Protein AF-A0A1B6LQ79-F1 (afdb_monomer)

InterPro domains:
  IPR011992 EF-hand domain pair [SSF47473] (3-80)
  IPR026828 Suppressor APC domain-containing protein 1/2 [PTHR14907] (3-95)
  IPR057953 Suppressor APC domain-containing protein 2, N-term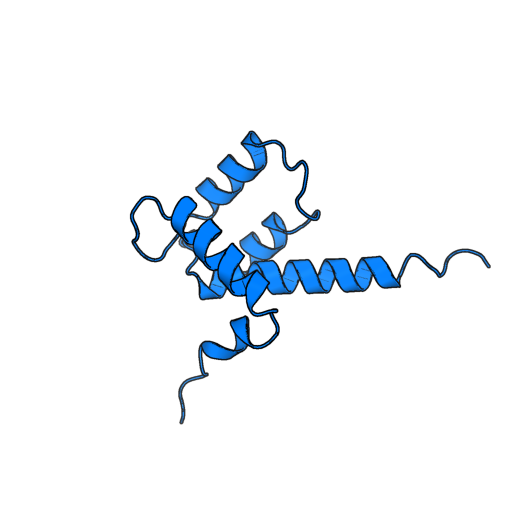inal EF-hand-like domain [PF25825] (12-90)

Nearest PDB structures (foldseek):
  4okh-assembly1_B  TM=6.279E-01  e=7.391E-03  Homo sapiens
  4okh-assembly2_C-2  TM=6.131E-01  e=9.462E-03  Homo sapiens
  4okh-assembly1_A  TM=5.979E-01  e=9.462E-03  Homo sapiens
  1aj5-assembly2_B-3  TM=5.966E-01  e=8.741E-02  Rattus norvegicus
  1kfx-assembly1_S  TM=5.844E-01  e=6.828E-02  Homo sapiens

Solvent-accessible surface area (backbone atoms only — not comparable to full-atom values): 5937 Å² total; per-residue (Å²): 133,84,76,85,66,81,61,68,53,57,75,83,54,58,70,70,54,54,51,51,50,51,53,52,48,50,70,62,18,80,78,73,72,64,51,34,48,49,69,57,52,52,49,52,47,62,69,73,52,56,86,83,61,68,89,52,38,67,59,28,35,55,73,54,38,47,99,84,39,53,31,39,65,62,38,49,45,39,8,48,51,50,27,51,53,52,52,54,54,54,69,64,57,78,80,74,88,85,134

Foldseek 3Di:
DDDDPLCPLPPPDDPVVLVVLVVVQVVQPVVPPQKHFLVSVVVVCVVVPVPDDQPCLSVLLVVLQDPVRIDGSSSNSNSVVVSVVVVVVVVVPVPPDDD

Secondary structure (DSSP, 8-state):
-----GGGGTTTS-HHHHHHHHHHHHHH-TT-SSEEEHHHHHHHHHHTTTTTS-TTHHHHHHHH--TT-EEEHHHHHHHHHHHHHHHHHHHHHTT----

Sequence (99 aa):
MPPPSQSATLDGLPKPFVGALRTLFDIMDDKAAGFVKFSEIERRWQDDGTKGLPKGVIESLRKVTPPNGLLSFERFCAGLKICLLRNQVESRQGRQSDG

Radius of gyration: 15.17 Å; Cα contacts (8 Å, |Δi|>4): 72; chains: 1; bounding box: 40×32×44 Å

Organism: NCBI:txid36148

pLDDT: mean 73.75, std 14.72, range [38.97, 89.56]

Structure (mmCIF, N/CA/C/O backbone):
data_AF-A0A1B6LQ79-F1
#
_entry.id   AF-A0A1B6LQ79-F1
#
loop_
_atom_site.group_PDB
_atom_site.id
_atom_site.type_symbol
_atom_site.label_atom_id
_atom_site.label_alt_id
_atom_site.label_comp_id
_atom_site.label_asym_id
_atom_site.label_entity_id
_atom_site.label_seq_id
_atom_site.pdbx_PDB_ins_code
_atom_site.Cartn_x
_atom_site.Cartn_y
_atom_site.Cartn_z
_atom_site.occupancy
_atom_site.B_iso_or_equiv
_atom_site.auth_seq_id
_atom_site.auth_comp_id
_atom_site.auth_asym_id
_atom_site.auth_atom_id
_atom_site.pdbx_PDB_model_num
ATOM 1 N N . MET A 1 1 ? -15.476 -22.662 -17.559 1.00 48.12 1 MET A N 1
ATOM 2 C CA . MET A 1 1 ? -15.406 -21.970 -16.254 1.00 48.12 1 MET A CA 1
ATOM 3 C C . MET A 1 1 ? -14.681 -20.653 -16.505 1.00 48.12 1 MET A C 1
ATOM 5 O O . MET A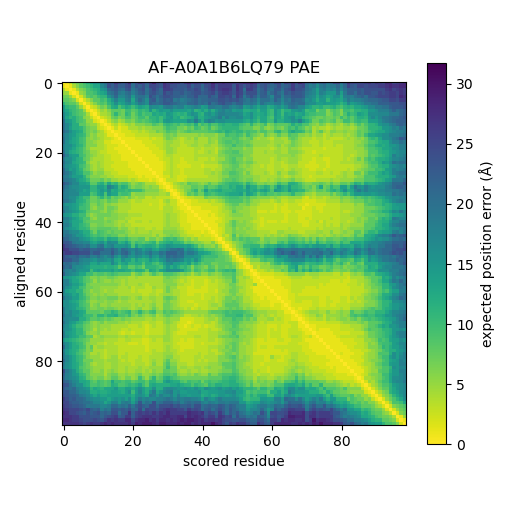 1 1 ? -13.558 -20.735 -16.989 1.00 48.12 1 MET A O 1
ATOM 9 N N . PRO A 1 2 ? -15.288 -19.468 -16.323 1.00 52.31 2 PRO A N 1
ATOM 10 C CA . PRO A 1 2 ? -14.529 -18.222 -16.416 1.00 52.31 2 PRO A CA 1
ATOM 11 C C . PRO A 1 2 ? -13.569 -18.122 -15.214 1.00 52.31 2 PRO A C 1
ATOM 13 O O . PRO A 1 2 ? -13.951 -18.533 -14.114 1.00 52.31 2 PRO A O 1
ATOM 16 N N . PRO A 1 3 ? -12.328 -17.628 -15.384 1.00 45.62 3 PRO A N 1
ATOM 17 C CA . PRO A 1 3 ? -11.449 -17.362 -14.251 1.00 45.62 3 PRO A CA 1
ATOM 18 C C . PRO A 1 3 ? -12.084 -16.275 -13.367 1.00 45.62 3 PRO A C 1
ATOM 20 O O . PRO A 1 3 ? -12.709 -15.357 -13.907 1.00 45.62 3 PRO A O 1
ATOM 23 N N . PRO A 1 4 ? -11.954 -16.349 -12.029 1.00 48.81 4 PRO A N 1
ATOM 24 C CA . PRO A 1 4 ? -12.427 -15.284 -11.156 1.00 48.81 4 PRO A CA 1
ATOM 25 C C . PRO A 1 4 ? -11.725 -13.989 -11.561 1.00 48.81 4 PRO A C 1
ATOM 27 O O . PRO A 1 4 ? -10.499 -13.879 -11.514 1.00 48.81 4 PRO A O 1
ATOM 30 N N . SER A 1 5 ? -12.519 -13.038 -12.042 1.00 44.28 5 SER A N 1
ATOM 31 C CA . SER A 1 5 ? -12.045 -11.761 -12.542 1.00 44.28 5 SER A CA 1
ATOM 32 C C . SER A 1 5 ? -11.339 -11.005 -11.417 1.00 44.28 5 SER A C 1
ATOM 34 O O . SER A 1 5 ? -11.949 -10.574 -10.440 1.00 44.28 5 SER A O 1
ATOM 36 N N . GLN A 1 6 ? -10.033 -10.840 -11.595 1.00 48.59 6 GLN A N 1
ATOM 37 C CA . GLN A 1 6 ? -9.096 -10.056 -10.781 1.00 48.59 6 GLN A CA 1
ATOM 38 C C . GLN A 1 6 ? -9.568 -8.600 -10.519 1.00 48.59 6 GLN A C 1
ATOM 40 O O . GLN A 1 6 ? -9.114 -7.922 -9.600 1.00 48.59 6 GLN A O 1
ATOM 45 N N . SER A 1 7 ? -10.578 -8.129 -11.258 1.00 49.47 7 SER A N 1
ATOM 46 C CA . SER A 1 7 ? -11.190 -6.799 -11.169 1.00 49.47 7 SER A CA 1
ATOM 47 C C . SER A 1 7 ? -12.032 -6.523 -9.912 1.00 49.47 7 SER A C 1
ATOM 49 O O . SER A 1 7 ? -12.250 -5.357 -9.582 1.00 49.47 7 SER A O 1
ATOM 51 N N . ALA A 1 8 ? -12.479 -7.538 -9.162 1.00 55.50 8 ALA A N 1
ATOM 52 C CA . ALA A 1 8 ? -13.382 -7.333 -8.015 1.00 55.50 8 ALA A CA 1
ATOM 53 C C . ALA A 1 8 ? -12.742 -6.577 -6.826 1.00 55.50 8 ALA A C 1
ATOM 55 O O . ALA A 1 8 ? -13.435 -6.010 -5.968 1.00 55.50 8 ALA A O 1
ATOM 56 N N . THR A 1 9 ? -11.408 -6.558 -6.747 1.00 61.28 9 THR A N 1
ATOM 57 C CA . THR A 1 9 ? -10.682 -5.850 -5.681 1.00 61.28 9 THR A CA 1
ATOM 58 C C . THR A 1 9 ? -10.796 -4.329 -5.833 1.00 61.28 9 THR A C 1
ATOM 60 O O . THR A 1 9 ? -10.973 -3.638 -4.828 1.00 61.28 9 THR A O 1
ATOM 63 N N . LEU A 1 10 ? -10.809 -3.824 -7.073 1.00 65.12 10 LEU A N 1
ATOM 64 C CA . LEU A 1 10 ? -10.839 -2.394 -7.405 1.00 65.12 10 LEU A CA 1
ATOM 65 C C . LEU A 1 10 ? -12.256 -1.819 -7.548 1.00 65.12 10 LEU A C 1
ATOM 67 O O . LEU A 1 10 ? -12.437 -0.618 -7.368 1.00 65.12 10 LEU A O 1
ATOM 71 N N . ASP A 1 11 ? -13.257 -2.665 -7.809 1.00 63.88 11 ASP A N 1
ATOM 72 C CA . ASP A 1 11 ? -14.635 -2.258 -8.144 1.00 63.88 11 ASP A CA 1
ATOM 73 C C . ASP A 1 11 ? -15.346 -1.439 -7.042 1.00 63.88 11 ASP A C 1
ATOM 75 O O . ASP A 1 11 ? -16.292 -0.703 -7.294 1.00 63.88 11 ASP A O 1
ATOM 79 N N . GLY A 1 12 ? -14.851 -1.511 -5.801 1.00 63.97 12 GLY A N 1
ATOM 80 C CA . GLY A 1 12 ? -15.406 -0.778 -4.657 1.00 63.97 12 GLY A CA 1
ATOM 81 C C . GLY A 1 12 ? -14.656 0.497 -4.262 1.00 63.97 12 GLY A C 1
ATOM 82 O O . GLY A 1 12 ? -14.986 1.073 -3.226 1.00 63.97 12 GLY A O 1
ATOM 83 N N . LEU A 1 13 ? -13.618 0.903 -5.002 1.00 73.88 13 LEU A N 1
ATOM 84 C CA . LEU A 1 13 ? -12.759 2.031 -4.627 1.00 73.88 13 LEU A CA 1
ATOM 85 C C . LEU A 1 13 ? -12.973 3.239 -5.554 1.00 73.88 13 LEU A C 1
ATOM 87 O O . LEU A 1 13 ? -13.074 3.074 -6.770 1.00 73.88 13 LEU A O 1
ATOM 91 N N . PRO A 1 14 ? -13.000 4.475 -5.022 1.00 77.25 14 PRO A N 1
ATOM 92 C CA . PRO A 1 14 ? -13.126 5.671 -5.849 1.00 77.25 14 PRO A CA 1
ATOM 93 C C . PRO A 1 14 ? -11.973 5.784 -6.857 1.00 77.25 14 PRO A C 1
ATOM 95 O O . PRO A 1 14 ? -10.810 5.621 -6.493 1.00 77.25 14 PRO A O 1
ATOM 98 N N . LYS A 1 15 ? -12.267 6.166 -8.108 1.00 78.38 15 LYS A N 1
ATOM 99 C CA . LYS A 1 15 ? -11.260 6.432 -9.160 1.00 78.38 15 LYS A CA 1
ATOM 100 C C . LYS A 1 15 ? -10.055 7.283 -8.707 1.00 78.38 15 LYS A C 1
ATOM 102 O O . LYS A 1 15 ? -8.930 6.868 -8.984 1.00 78.38 15 LYS A O 1
ATOM 107 N N . PRO A 1 16 ? -10.228 8.427 -8.005 1.00 80.94 16 PRO A N 1
ATOM 108 C CA . PRO A 1 16 ? -9.080 9.212 -7.539 1.00 80.94 16 PRO A CA 1
ATOM 109 C C . PRO A 1 16 ? -8.239 8.457 -6.503 1.00 80.94 16 PRO A C 1
ATOM 111 O O . PRO A 1 16 ? -7.021 8.601 -6.469 1.00 80.94 16 PRO A O 1
ATOM 114 N N . PHE A 1 17 ? -8.879 7.602 -5.705 1.00 80.81 17 PHE A N 1
ATOM 115 C CA . PHE A 1 17 ? -8.202 6.760 -4.730 1.00 80.81 17 PHE A CA 1
ATOM 116 C C . PHE A 1 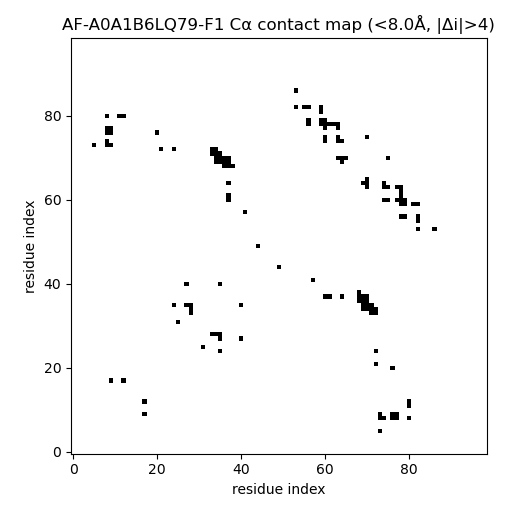17 ? -7.321 5.730 -5.434 1.00 80.81 17 PHE A C 1
ATOM 118 O O . PHE A 1 17 ? -6.144 5.621 -5.121 1.00 8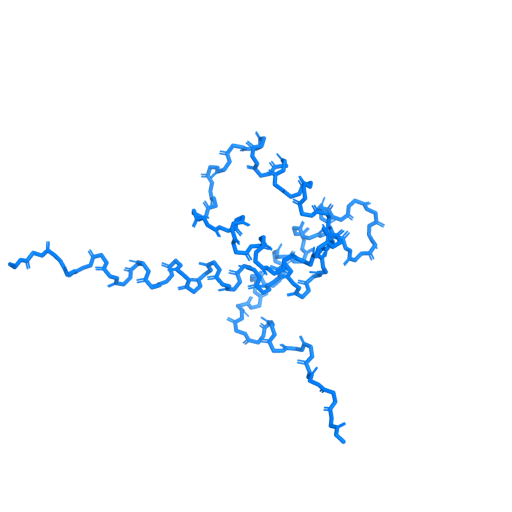0.81 17 PHE A O 1
ATOM 125 N N . VAL A 1 18 ? -7.848 5.045 -6.454 1.00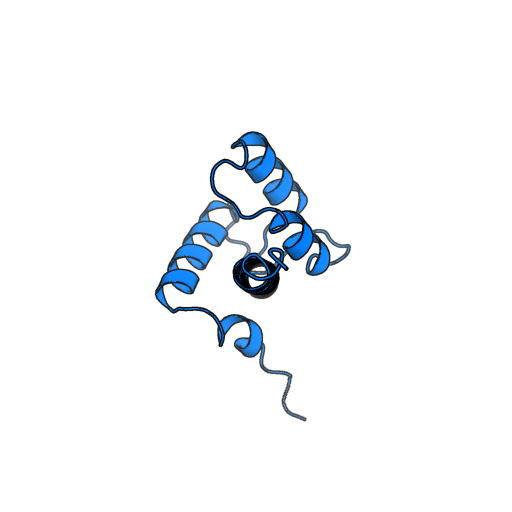 82.75 18 VAL A N 1
ATOM 126 C CA . VAL A 1 18 ? -7.069 4.095 -7.269 1.00 82.75 18 VAL A CA 1
ATOM 127 C C . VAL A 1 18 ? -5.854 4.775 -7.911 1.00 82.75 18 VAL A C 1
ATOM 129 O O . VAL A 1 18 ? -4.772 4.192 -7.920 1.00 82.75 18 VAL A O 1
ATOM 132 N N . GLY A 1 19 ? -6.004 6.015 -8.390 1.00 84.75 19 GLY A N 1
ATOM 133 C CA . GLY A 1 19 ? -4.888 6.816 -8.900 1.00 84.75 19 GLY A CA 1
AT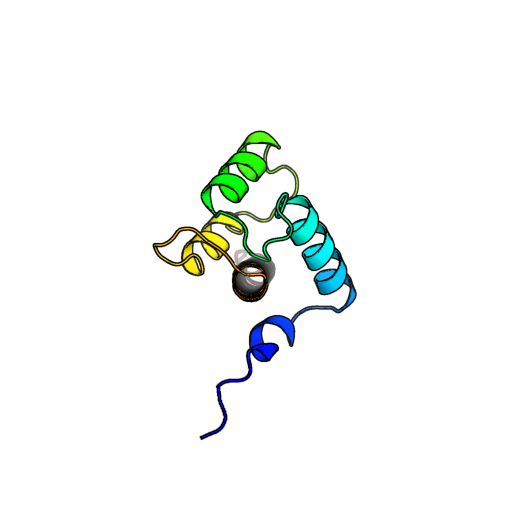OM 134 C C . GLY A 1 19 ? -3.800 7.048 -7.848 1.00 84.75 19 GLY A C 1
ATOM 135 O O . GLY A 1 19 ? -2.638 6.735 -8.095 1.00 84.75 19 GLY A O 1
ATOM 136 N N . ALA A 1 20 ? -4.181 7.507 -6.653 1.00 84.81 20 ALA A N 1
ATOM 137 C CA . ALA A 1 20 ? -3.246 7.712 -5.547 1.00 84.81 20 ALA A CA 1
ATOM 138 C C . ALA A 1 20 ? -2.569 6.407 -5.094 1.00 84.81 20 ALA A C 1
ATOM 140 O O . ALA A 1 20 ? -1.369 6.396 -4.831 1.00 84.81 20 ALA A O 1
ATOM 141 N N . LEU A 1 21 ? -3.310 5.295 -5.051 1.00 84.69 21 LEU A N 1
ATOM 142 C CA . LEU A 1 21 ? -2.763 3.982 -4.706 1.00 84.69 21 LEU A CA 1
ATOM 143 C C . LEU A 1 21 ? -1.755 3.490 -5.726 1.00 84.69 21 LEU A C 1
ATOM 145 O O . LEU A 1 21 ? -0.751 2.905 -5.342 1.00 84.69 21 LEU A O 1
ATOM 149 N N . ARG A 1 22 ? -2.015 3.724 -7.012 1.00 84.38 22 ARG A N 1
ATOM 150 C CA . ARG A 1 22 ? -1.084 3.365 -8.075 1.00 84.38 22 ARG A CA 1
ATOM 151 C C . ARG A 1 22 ? 0.217 4.151 -7.937 1.00 84.38 22 ARG A C 1
ATOM 153 O O . ARG A 1 22 ? 1.271 3.538 -7.987 1.00 84.38 22 ARG A O 1
ATOM 160 N N . THR A 1 23 ? 0.144 5.457 -7.680 1.00 87.88 23 THR A N 1
ATOM 161 C CA . THR A 1 23 ? 1.333 6.281 -7.415 1.00 87.88 23 THR A CA 1
ATOM 162 C C . THR A 1 23 ? 2.082 5.816 -6.168 1.00 87.88 23 THR A C 1
ATOM 164 O O . THR A 1 23 ? 3.296 5.677 -6.193 1.00 87.88 23 THR A O 1
ATOM 167 N N . LEU A 1 24 ? 1.374 5.537 -5.074 1.00 84.56 24 LEU A N 1
ATOM 168 C CA . LEU A 1 24 ? 1.997 5.084 -3.832 1.00 84.56 24 LEU A CA 1
ATOM 169 C C . LEU A 1 24 ? 2.642 3.700 -3.984 1.00 84.56 24 LEU A C 1
ATOM 171 O O . LEU A 1 24 ? 3.743 3.480 -3.489 1.00 84.56 24 LEU A O 1
ATOM 175 N N . PHE A 1 25 ? 1.982 2.791 -4.702 1.00 86.31 25 PHE A N 1
ATOM 176 C CA . PHE A 1 25 ? 2.538 1.485 -5.031 1.00 86.31 25 PHE A CA 1
ATOM 177 C C . PHE A 1 25 ? 3.804 1.626 -5.877 1.00 86.31 25 PHE A C 1
ATOM 179 O O . PHE A 1 25 ? 4.787 0.977 -5.563 1.00 86.31 25 PHE A O 1
ATOM 186 N N . ASP A 1 26 ? 3.803 2.509 -6.875 1.00 85.44 26 ASP A N 1
ATOM 187 C CA . ASP A 1 26 ? 4.961 2.804 -7.729 1.00 85.44 26 ASP A CA 1
ATOM 188 C C . ASP A 1 26 ? 6.150 3.362 -6.919 1.00 85.44 26 ASP A C 1
ATOM 190 O O . ASP A 1 26 ? 7.268 2.878 -7.039 1.00 85.44 26 ASP A O 1
ATOM 194 N N . ILE A 1 27 ? 5.899 4.282 -5.977 1.00 86.62 27 ILE A N 1
ATOM 195 C CA . ILE A 1 27 ? 6.933 4.828 -5.068 1.00 86.62 27 ILE A CA 1
ATOM 196 C C . ILE A 1 27 ? 7.529 3.745 -4.147 1.00 86.62 27 ILE A C 1
ATOM 198 O O . ILE A 1 27 ? 8.689 3.813 -3.723 1.00 86.62 27 ILE A O 1
ATOM 202 N N . MET A 1 28 ? 6.720 2.760 -3.759 1.00 82.62 28 MET A N 1
ATOM 203 C CA . MET A 1 28 ? 7.168 1.641 -2.928 1.00 82.62 28 MET A CA 1
ATOM 204 C C . MET A 1 28 ? 7.853 0.545 -3.741 1.00 82.62 28 MET A C 1
ATOM 206 O O . MET A 1 28 ? 8.762 -0.119 -3.240 1.00 82.62 28 MET A O 1
ATOM 210 N N . ASP A 1 29 ? 7.407 0.347 -4.972 1.00 85.44 29 ASP A N 1
ATOM 211 C CA . ASP A 1 29 ? 7.942 -0.594 -5.939 1.00 85.44 29 ASP A CA 1
ATOM 212 C C . ASP A 1 29 ? 9.140 0.035 -6.653 1.00 85.44 29 ASP A C 1
ATOM 214 O O . ASP A 1 29 ? 9.121 0.286 -7.850 1.00 85.44 29 ASP A O 1
ATOM 218 N N . ASP A 1 30 ? 10.219 0.256 -5.900 1.00 76.75 30 ASP A N 1
ATOM 219 C CA . ASP A 1 30 ? 11.485 0.818 -6.399 1.00 76.75 30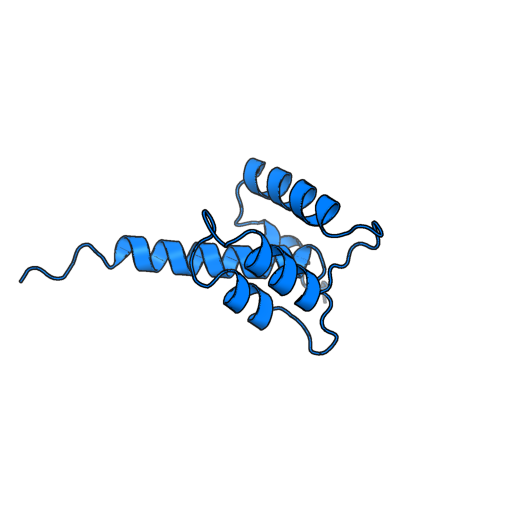 ASP A CA 1
ATOM 220 C C . ASP A 1 30 ? 12.014 0.089 -7.650 1.00 76.75 30 ASP A C 1
ATOM 222 O O . ASP A 1 30 ? 12.635 0.681 -8.529 1.00 76.75 30 ASP A O 1
ATOM 226 N N . LYS A 1 31 ? 11.717 -1.210 -7.763 1.00 75.06 31 LYS A N 1
ATOM 227 C CA . LYS A 1 31 ? 12.135 -2.046 -8.892 1.00 75.06 31 LYS A CA 1
ATOM 228 C C . LYS A 1 31 ? 11.162 -2.047 -10.071 1.00 75.06 31 LYS A C 1
ATOM 230 O O . LYS A 1 31 ? 11.449 -2.745 -11.044 1.00 75.06 31 LYS A O 1
ATOM 235 N N . ALA A 1 32 ? 10.029 -1.346 -9.979 1.00 73.06 32 ALA A N 1
ATOM 236 C CA . ALA A 1 32 ? 8.919 -1.410 -10.934 1.00 73.06 32 ALA A CA 1
ATOM 237 C C . ALA A 1 32 ? 8.556 -2.863 -11.321 1.00 73.06 32 ALA A C 1
ATOM 239 O O . ALA A 1 32 ? 8.204 -3.163 -12.465 1.00 73.06 32 ALA A O 1
ATOM 240 N N . ALA A 1 33 ? 8.717 -3.799 -10.378 1.00 80.56 33 ALA A N 1
ATOM 241 C CA . ALA A 1 33 ? 8.535 -5.227 -10.606 1.00 80.56 33 ALA A CA 1
ATOM 242 C C . ALA A 1 33 ? 7.052 -5.626 -10.563 1.00 80.56 33 ALA A C 1
ATOM 244 O O . ALA A 1 33 ? 6.704 -6.749 -10.933 1.00 80.56 33 ALA A O 1
ATOM 245 N N . GLY A 1 34 ? 6.184 -4.732 -10.081 1.00 83.88 34 GLY A N 1
ATOM 246 C CA . GLY A 1 34 ? 4.772 -4.984 -9.821 1.00 83.88 34 GLY A CA 1
ATOM 247 C C . GLY A 1 34 ? 4.506 -5.643 -8.463 1.00 83.88 34 GLY A C 1
ATOM 248 O O . GLY A 1 34 ? 3.375 -6.071 -8.209 1.00 83.88 34 GLY A O 1
ATOM 249 N N . PHE A 1 35 ? 5.519 -5.738 -7.589 1.00 87.31 35 PHE A N 1
ATOM 250 C CA . PHE A 1 35 ? 5.418 -6.405 -6.288 1.00 87.31 35 PHE A CA 1
ATOM 251 C C . PHE A 1 35 ? 6.235 -5.693 -5.211 1.00 87.31 35 PHE A C 1
ATOM 253 O O . PHE A 1 35 ? 7.451 -5.561 -5.316 1.00 87.31 35 PHE A O 1
ATOM 260 N N . VAL A 1 36 ? 5.585 -5.374 -4.096 1.00 88.62 36 VAL A N 1
ATOM 261 C CA . VAL A 1 36 ? 6.229 -4.759 -2.928 1.00 88.62 36 VAL A CA 1
ATOM 262 C C . VAL A 1 36 ? 6.364 -5.768 -1.789 1.00 88.62 36 VAL A C 1
ATOM 264 O O . VAL A 1 36 ? 5.504 -6.630 -1.591 1.00 88.62 36 VAL A O 1
ATOM 267 N N . LYS A 1 37 ? 7.448 -5.686 -1.013 1.00 89.56 37 LYS A N 1
ATOM 268 C CA . LYS A 1 37 ? 7.655 -6.553 0.158 1.00 89.56 37 LYS A CA 1
ATOM 269 C C . LYS A 1 37 ? 6.928 -5.990 1.364 1.00 89.56 37 LYS A C 1
ATOM 271 O O . LYS A 1 37 ? 7.232 -4.870 1.762 1.00 89.56 37 LYS A O 1
ATOM 276 N N . PHE A 1 38 ? 6.069 -6.786 2.000 1.00 89.12 38 PHE A N 1
ATOM 277 C CA . PHE A 1 38 ? 5.333 -6.382 3.203 1.00 89.12 38 PHE A CA 1
ATOM 278 C C . PHE A 1 38 ? 6.254 -5.827 4.299 1.00 89.12 38 PHE A C 1
ATOM 280 O O . PHE A 1 38 ? 5.956 -4.775 4.847 1.00 89.12 38 PHE A O 1
ATOM 287 N N . SER A 1 39 ? 7.404 -6.458 4.556 1.00 87.31 39 SER A N 1
ATOM 288 C CA . SER A 1 39 ? 8.379 -5.961 5.539 1.00 87.31 39 SER A CA 1
ATOM 289 C C . SER A 1 39 ? 8.914 -4.565 5.214 1.00 87.31 39 SER A C 1
ATOM 291 O O . SER A 1 39 ? 9.193 -3.800 6.127 1.00 87.31 39 SER A O 1
ATOM 293 N N . GLU A 1 40 ? 9.042 -4.213 3.932 1.00 85.56 40 GLU A N 1
ATOM 294 C CA . GLU A 1 40 ? 9.488 -2.876 3.527 1.00 85.56 40 GLU A CA 1
ATOM 295 C C . GLU A 1 40 ? 8.366 -1.846 3.691 1.00 85.56 40 GLU A C 1
ATOM 297 O O . GLU A 1 40 ? 8.623 -0.718 4.105 1.00 85.56 40 GLU A O 1
ATOM 302 N N . ILE A 1 41 ? 7.113 -2.255 3.438 1.00 84.94 41 ILE A N 1
ATOM 303 C CA . ILE A 1 41 ? 5.928 -1.446 3.759 1.00 84.94 41 ILE A CA 1
ATOM 304 C C . ILE A 1 41 ? 5.892 -1.162 5.254 1.00 84.94 41 ILE A C 1
ATOM 306 O O . ILE A 1 41 ? 5.811 -0.008 5.649 1.00 84.94 41 ILE A O 1
ATOM 310 N N . GLU A 1 42 ? 5.960 -2.214 6.072 1.00 84.50 42 GLU A N 1
ATOM 311 C CA . GLU A 1 42 ? 5.898 -2.124 7.527 1.00 84.50 42 GLU A CA 1
ATOM 312 C C . GLU A 1 42 ? 7.015 -1.220 8.049 1.00 84.50 42 GLU A C 1
ATOM 314 O O . GLU A 1 42 ? 6.727 -0.257 8.753 1.00 84.50 42 GLU A O 1
ATOM 319 N N . ARG A 1 43 ? 8.257 -1.441 7.600 1.00 82.06 43 ARG A N 1
ATOM 320 C CA . ARG A 1 43 ? 9.405 -0.624 7.992 1.00 82.06 43 ARG A CA 1
ATOM 321 C C . ARG A 1 43 ? 9.234 0.843 7.604 1.00 82.06 43 ARG A C 1
ATOM 323 O O . ARG A 1 43 ? 9.374 1.694 8.471 1.00 82.06 43 ARG A O 1
ATOM 330 N N . ARG A 1 44 ? 8.894 1.155 6.346 1.00 78.31 44 ARG A N 1
ATOM 331 C CA . ARG A 1 44 ? 8.702 2.551 5.904 1.00 78.31 44 ARG A CA 1
ATOM 332 C C . ARG A 1 44 ? 7.544 3.230 6.630 1.00 78.31 44 ARG A C 1
ATOM 334 O O . ARG A 1 44 ? 7.689 4.362 7.062 1.00 78.31 44 ARG A O 1
ATOM 341 N N . TRP A 1 45 ? 6.416 2.547 6.806 1.00 76.88 45 TRP A N 1
ATOM 342 C CA . TRP A 1 45 ? 5.257 3.108 7.510 1.00 76.88 45 TRP A CA 1
ATOM 343 C C . TRP A 1 45 ? 5.526 3.341 9.002 1.00 76.88 45 TRP A C 1
ATOM 345 O O . TRP A 1 45 ? 4.950 4.257 9.595 1.00 76.88 45 TRP A O 1
ATOM 355 N N . GLN A 1 46 ? 6.362 2.499 9.609 1.00 70.31 46 GLN A N 1
ATOM 356 C CA . GLN A 1 46 ? 6.756 2.592 11.010 1.00 70.31 46 GLN A CA 1
ATOM 357 C C . GLN A 1 46 ? 7.829 3.674 11.233 1.00 70.31 46 GLN A C 1
ATOM 359 O O . GLN A 1 46 ? 7.775 4.353 12.256 1.00 70.31 46 GLN A O 1
ATOM 364 N N . ASP A 1 47 ? 8.734 3.877 10.268 1.00 65.94 47 ASP A N 1
ATOM 365 C CA . ASP A 1 47 ? 9.808 4.887 10.298 1.00 65.94 47 ASP A CA 1
ATOM 366 C C . ASP A 1 47 ? 9.292 6.310 9.998 1.00 65.94 47 ASP A C 1
ATOM 368 O O . ASP A 1 47 ? 9.596 7.242 10.738 1.00 65.94 47 ASP A O 1
ATOM 372 N N . ASP A 1 48 ? 8.381 6.471 9.023 1.00 59.69 48 ASP A N 1
ATOM 373 C CA . ASP A 1 48 ? 7.705 7.754 8.716 1.00 59.69 48 ASP A CA 1
ATOM 374 C C . ASP A 1 48 ? 6.673 8.163 9.795 1.00 59.69 48 ASP A C 1
ATOM 376 O O . ASP A 1 48 ? 5.970 9.174 9.706 1.00 59.69 48 ASP A O 1
ATOM 380 N N . GLY A 1 49 ? 6.565 7.362 10.858 1.00 52.31 49 GLY A N 1
ATOM 381 C CA . GLY A 1 49 ? 5.848 7.723 12.067 1.00 52.31 49 GLY A CA 1
ATOM 382 C C . GLY A 1 49 ? 4.335 7.804 11.904 1.00 52.31 49 GLY A C 1
ATOM 383 O O . GLY A 1 49 ? 3.747 8.684 12.507 1.00 52.31 49 GLY A O 1
ATOM 384 N N . THR A 1 50 ? 3.684 6.917 11.135 1.00 54.94 50 THR A N 1
ATOM 385 C CA . THR A 1 50 ? 2.215 6.648 11.090 1.00 54.94 50 THR A CA 1
ATOM 386 C C . THR A 1 50 ? 1.227 7.837 11.193 1.00 54.94 50 THR A C 1
ATOM 388 O O . THR A 1 50 ? 0.038 7.625 11.436 1.00 54.94 50 THR A O 1
ATOM 391 N N . LYS A 1 51 ? 1.646 9.089 10.969 1.00 53.53 51 LYS A N 1
ATOM 392 C CA . LYS A 1 51 ? 0.913 10.297 11.406 1.00 53.53 51 LYS A CA 1
ATOM 393 C C . LYS A 1 51 ? -0.388 10.590 10.653 1.00 53.53 51 LYS A C 1
ATOM 395 O O . LYS A 1 51 ? -1.062 11.562 10.976 1.00 53.53 51 LYS A O 1
ATOM 400 N N . GLY A 1 52 ? -0.765 9.766 9.681 1.00 54.25 52 GLY A N 1
ATOM 401 C CA . GLY A 1 52 ? -1.972 9.983 8.883 1.00 54.25 52 GLY A CA 1
ATOM 402 C C . GLY A 1 52 ? -2.682 8.723 8.409 1.00 54.25 52 GLY A C 1
ATOM 403 O O . GLY A 1 52 ? -3.621 8.836 7.626 1.00 54.25 52 GLY A O 1
ATOM 404 N N . LEU A 1 53 ? -2.259 7.532 8.840 1.00 63.50 53 LEU A N 1
ATOM 405 C CA . LEU A 1 53 ? -2.868 6.293 8.362 1.00 63.50 53 LEU A CA 1
ATOM 406 C C . LEU A 1 53 ? -3.779 5.669 9.419 1.00 63.50 53 LEU A C 1
ATOM 408 O O . LEU A 1 53 ? -3.410 5.614 10.593 1.00 63.50 53 LEU A O 1
ATOM 412 N N . PRO A 1 54 ? -4.964 5.181 9.014 1.00 63.00 54 PRO A N 1
ATOM 413 C CA . PRO A 1 54 ? -5.893 4.535 9.926 1.00 63.00 54 PRO A CA 1
ATOM 414 C C . PRO A 1 54 ? -5.228 3.342 10.618 1.00 63.00 54 PRO A C 1
ATOM 416 O O . PRO A 1 54 ? -4.534 2.525 9.993 1.00 63.00 54 PRO A O 1
ATOM 419 N N . LYS A 1 55 ? -5.451 3.241 11.932 1.00 66.38 55 LYS A N 1
ATOM 420 C CA . LYS A 1 55 ? -4.984 2.108 12.733 1.00 66.38 55 LYS A CA 1
ATOM 421 C C . LYS A 1 55 ? -5.522 0.819 12.105 1.00 66.38 55 LYS A C 1
ATOM 423 O O . LYS A 1 55 ? -6.704 0.708 11.800 1.00 66.38 55 LYS A O 1
ATOM 428 N N . GLY A 1 56 ? -4.637 -0.144 11.858 1.00 75.50 56 GLY A N 1
ATOM 429 C CA . GLY A 1 56 ? -5.008 -1.428 11.257 1.00 75.50 56 GLY A CA 1
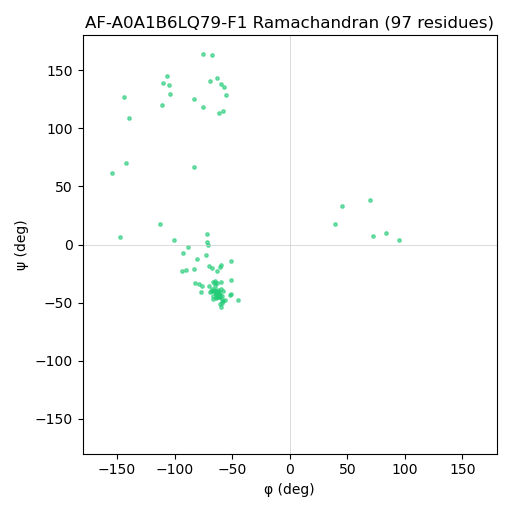ATOM 430 C C . GLY A 1 56 ? -4.841 -1.527 9.737 1.00 75.50 56 GLY A C 1
ATOM 431 O O . GLY A 1 56 ? -5.146 -2.587 9.184 1.00 75.50 56 GLY A O 1
ATOM 432 N N . VAL A 1 57 ? -4.312 -0.507 9.043 1.00 83.00 57 VAL A N 1
ATOM 433 C CA . VAL A 1 57 ? -3.926 -0.661 7.623 1.00 83.00 57 VAL A CA 1
ATOM 434 C C . VAL A 1 57 ? -2.834 -1.722 7.448 1.00 83.00 57 VAL A C 1
ATOM 436 O O . VAL A 1 57 ? -2.974 -2.611 6.610 1.00 83.00 57 VAL A O 1
ATOM 439 N N . ILE A 1 58 ? -1.808 -1.704 8.307 1.00 85.44 58 ILE A N 1
ATOM 440 C CA . ILE A 1 58 ? -0.717 -2.691 8.309 1.00 85.44 58 ILE A CA 1
ATOM 441 C C . ILE A 1 58 ? -1.246 -4.088 8.638 1.00 85.44 58 ILE A C 1
ATOM 443 O O . ILE A 1 58 ? -0.908 -5.046 7.952 1.00 85.44 58 ILE A O 1
ATOM 447 N N . GLU A 1 59 ? -2.151 -4.217 9.613 1.00 85.94 59 GLU A N 1
ATOM 448 C CA . GLU A 1 59 ? -2.797 -5.502 9.909 1.00 85.94 59 GLU A CA 1
ATOM 449 C C . GLU A 1 59 ? -3.612 -6.033 8.725 1.00 85.94 59 GLU A C 1
ATOM 451 O O . GLU A 1 59 ? -3.587 -7.228 8.422 1.00 85.94 59 GLU A O 1
ATOM 456 N N . SER A 1 60 ? -4.336 -5.145 8.041 1.00 87.50 60 SER A N 1
ATOM 457 C CA . SER A 1 60 ? -5.151 -5.504 6.881 1.00 87.50 60 SER A CA 1
ATOM 458 C C . SER A 1 60 ? -4.273 -5.960 5.716 1.00 87.50 60 SER A C 1
ATOM 460 O O . SER A 1 60 ? -4.584 -6.964 5.078 1.00 87.50 60 SER A O 1
ATOM 462 N N . LEU A 1 61 ? -3.138 -5.287 5.495 1.00 88.19 61 LEU A N 1
ATOM 463 C CA . LEU A 1 61 ? -2.114 -5.702 4.536 1.00 88.19 61 LEU A CA 1
ATOM 464 C C . LEU A 1 61 ? -1.474 -7.039 4.930 1.00 88.19 61 LEU A C 1
ATOM 466 O O . LEU A 1 61 ? -1.334 -7.918 4.081 1.00 88.19 61 LEU A O 1
ATOM 470 N N . ARG A 1 62 ? -1.162 -7.252 6.212 1.00 88.25 62 ARG A N 1
ATOM 471 C CA . ARG A 1 62 ? -0.607 -8.517 6.714 1.00 88.25 62 ARG A CA 1
ATOM 472 C C . ARG A 1 62 ? -1.544 -9.693 6.445 1.00 88.25 62 ARG A C 1
ATOM 474 O O . ARG A 1 62 ? -1.079 -10.759 6.061 1.00 88.25 62 ARG A O 1
ATOM 481 N N . LYS A 1 63 ? -2.862 -9.498 6.572 1.00 85.94 63 LYS A N 1
ATOM 482 C CA . LYS A 1 63 ? -3.866 -10.536 6.266 1.00 85.94 63 LYS A CA 1
ATOM 483 C C . LYS A 1 63 ? -3.913 -10.940 4.794 1.00 85.94 63 LYS A C 1
ATOM 485 O O . LYS A 1 63 ? -4.209 -12.091 4.493 1.00 85.94 63 LYS A O 1
ATOM 490 N N . VAL A 1 64 ? -3.650 -10.012 3.878 1.00 86.94 64 VAL A N 1
ATOM 491 C CA . VAL A 1 64 ? -3.637 -10.288 2.429 1.00 86.94 64 VAL A CA 1
ATOM 492 C C . VAL A 1 64 ? -2.243 -10.649 1.912 1.00 86.94 64 VAL A C 1
ATOM 494 O O . VAL A 1 64 ? -2.112 -11.064 0.756 1.00 86.94 64 VAL A O 1
ATOM 497 N N . THR A 1 65 ? -1.221 -10.530 2.764 1.00 89.19 65 THR A N 1
ATOM 498 C CA . THR A 1 65 ? 0.168 -10.874 2.462 1.00 89.19 65 THR A CA 1
ATOM 499 C C . THR A 1 65 ? 0.343 -12.394 2.471 1.00 89.19 65 THR A C 1
ATOM 501 O O . THR A 1 65 ? 0.119 -13.031 3.500 1.00 89.19 65 THR A O 1
ATOM 504 N N . PRO A 1 66 ? 0.736 -13.009 1.343 1.00 84.69 66 PRO A N 1
ATOM 505 C CA . PRO A 1 66 ? 1.061 -14.429 1.298 1.00 84.69 66 PRO A CA 1
ATOM 506 C C . PRO A 1 66 ? 2.343 -14.721 2.101 1.00 84.69 66 PRO A C 1
ATOM 508 O O . PRO A 1 66 ? 3.145 -13.815 2.320 1.00 84.69 66 PRO A O 1
ATOM 511 N N . PRO A 1 67 ? 2.616 -15.986 2.468 1.00 83.50 67 PRO A N 1
ATOM 512 C CA . PRO A 1 67 ? 3.808 -16.358 3.243 1.00 83.50 67 PRO A CA 1
ATOM 513 C C . PRO A 1 67 ? 5.135 -15.996 2.558 1.00 83.50 67 PRO A C 1
ATOM 515 O O . PRO A 1 67 ? 6.164 -15.907 3.215 1.00 83.50 67 PRO A O 1
ATOM 518 N N . ASN A 1 68 ? 5.108 -15.734 1.249 1.00 85.44 68 ASN A N 1
ATOM 519 C CA . ASN A 1 68 ? 6.256 -15.249 0.488 1.00 85.44 68 ASN A CA 1
ATOM 520 C C . ASN A 1 68 ? 6.611 -13.771 0.77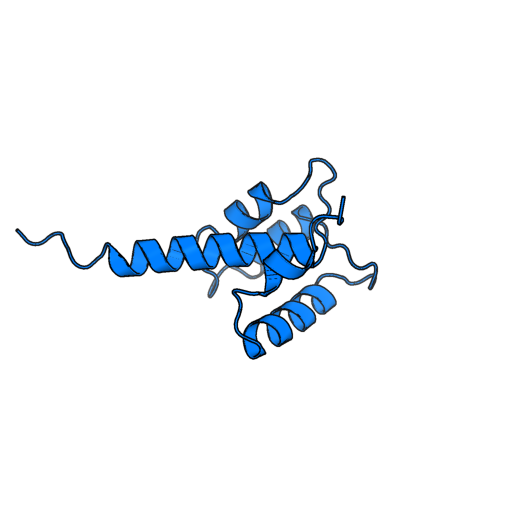3 1.00 85.44 68 ASN A C 1
ATOM 522 O O . ASN A 1 68 ? 7.612 -13.268 0.275 1.00 85.44 68 ASN A O 1
ATOM 526 N N . GLY A 1 69 ? 5.766 -13.039 1.509 1.00 87.62 69 GLY A N 1
ATOM 527 C CA . GLY A 1 69 ? 6.010 -11.647 1.896 1.00 87.62 69 GLY A CA 1
ATOM 528 C C . GLY A 1 69 ? 5.878 -10.619 0.766 1.00 87.62 69 GLY A C 1
ATOM 529 O O . GLY A 1 69 ? 6.189 -9.451 0.983 1.00 87.62 69 GLY A O 1
ATOM 530 N N . LEU A 1 70 ? 5.421 -11.025 -0.425 1.00 88.38 70 LEU A N 1
ATOM 531 C CA . LEU A 1 70 ? 5.241 -10.162 -1.597 1.00 88.38 70 LEU A CA 1
ATOM 532 C C . LEU A 1 70 ? 3.766 -9.824 -1.822 1.00 88.38 70 LEU A C 1
ATOM 534 O O . LEU A 1 70 ? 2.912 -10.711 -1.896 1.00 88.38 70 LEU A O 1
ATOM 538 N N . LEU A 1 71 ? 3.480 -8.539 -1.986 1.00 88.62 71 LEU A N 1
ATOM 539 C CA . LEU A 1 71 ? 2.159 -7.998 -2.271 1.00 88.62 71 LEU A CA 1
ATOM 540 C C . LEU A 1 71 ? 2.131 -7.451 -3.697 1.00 88.62 71 LEU A C 1
ATOM 542 O O . LEU A 1 71 ? 2.873 -6.534 -4.036 1.00 88.62 71 LEU A O 1
ATOM 546 N N . SER A 1 72 ? 1.244 -8.005 -4.521 1.00 88.12 72 SER A N 1
ATOM 547 C CA . SER A 1 72 ? 0.879 -7.409 -5.806 1.00 88.12 72 SER A CA 1
ATOM 548 C C . SER A 1 72 ? -0.051 -6.215 -5.601 1.00 88.12 72 SER A C 1
ATOM 550 O O . SER A 1 72 ? -0.683 -6.084 -4.545 1.00 88.12 72 SER A O 1
ATOM 552 N N . PHE A 1 73 ? -0.197 -5.386 -6.635 1.00 85.12 73 PHE A N 1
ATOM 553 C CA . PHE A 1 73 ? -1.122 -4.251 -6.626 1.00 85.12 73 PHE A CA 1
ATOM 554 C C . PHE A 1 73 ? -2.544 -4.646 -6.189 1.00 85.12 73 PHE A C 1
ATOM 556 O O . PHE A 1 73 ? -3.145 -3.980 -5.350 1.00 85.12 73 PHE A O 1
ATOM 563 N N . GLU A 1 74 ? -3.060 -5.783 -6.665 1.00 84.81 74 GLU A N 1
ATOM 564 C CA . GLU A 1 74 ? -4.381 -6.295 -6.275 1.00 84.81 74 GLU A CA 1
ATOM 565 C C . GLU A 1 74 ? -4.486 -6.595 -4.775 1.00 84.81 74 GLU A C 1
ATOM 567 O O . GLU A 1 74 ? -5.473 -6.234 -4.131 1.00 84.81 74 GLU A O 1
ATOM 572 N N . ARG A 1 75 ? -3.463 -7.242 -4.197 1.00 87.00 75 ARG A N 1
ATOM 573 C CA . ARG A 1 75 ? -3.438 -7.567 -2.763 1.00 87.00 75 ARG A CA 1
ATOM 574 C C . ARG A 1 75 ? -3.284 -6.310 -1.927 1.00 87.00 75 ARG A C 1
ATOM 576 O O . ARG A 1 75 ? -3.973 -6.167 -0.923 1.00 87.00 75 ARG A O 1
ATOM 583 N N . PHE A 1 76 ? -2.434 -5.387 -2.362 1.00 87.06 76 PHE A N 1
ATOM 584 C CA . PHE A 1 76 ? -2.285 -4.086 -1.724 1.00 87.06 76 PHE A CA 1
ATOM 585 C C . PHE A 1 76 ? -3.631 -3.348 -1.663 1.00 87.06 76 PHE A C 1
ATOM 587 O O . PHE A 1 76 ? -4.073 -2.920 -0.593 1.00 87.06 76 PHE A O 1
ATOM 594 N N . CYS A 1 77 ? -4.348 -3.317 -2.786 1.00 84.94 77 CYS A N 1
ATOM 595 C CA . CYS A 1 77 ? -5.668 -2.709 -2.878 1.00 84.94 77 CYS A CA 1
ATOM 596 C C . CYS A 1 77 ? -6.717 -3.430 -2.017 1.00 84.94 77 CYS A C 1
ATOM 598 O O . CYS A 1 77 ? -7.513 -2.787 -1.330 1.00 84.94 77 CYS A O 1
ATOM 600 N N . ALA A 1 78 ? -6.679 -4.765 -1.968 1.00 86.56 78 ALA A N 1
ATOM 601 C CA . ALA A 1 78 ? -7.535 -5.556 -1.089 1.00 86.56 78 ALA A CA 1
ATOM 602 C C . ALA A 1 78 ? -7.299 -5.234 0.399 1.00 86.56 78 ALA A C 1
ATOM 604 O O . ALA A 1 78 ? -8.263 -5.050 1.142 1.00 86.56 78 ALA A O 1
ATOM 605 N N . GLY A 1 79 ? -6.040 -5.103 0.833 1.00 86.31 79 GLY A N 1
ATOM 606 C CA . GLY A 1 79 ? -5.699 -4.731 2.211 1.00 86.31 79 GLY A CA 1
ATOM 607 C C . GLY A 1 79 ? -6.219 -3.343 2.590 1.00 86.31 79 GLY A C 1
ATOM 608 O O . GLY A 1 79 ? -6.788 -3.159 3.667 1.00 86.31 79 GLY A O 1
ATOM 609 N N . LEU A 1 80 ? -6.116 -2.380 1.675 1.00 84.56 80 LEU A N 1
ATOM 610 C CA . LEU A 1 80 ? -6.656 -1.035 1.876 1.00 84.56 80 LEU A CA 1
ATOM 611 C C . LEU A 1 80 ? -8.181 -1.015 1.895 1.00 84.56 80 LEU A C 1
ATOM 613 O O . LEU A 1 80 ? -8.765 -0.353 2.747 1.00 84.56 80 LEU A O 1
ATOM 617 N N . LYS A 1 81 ? -8.838 -1.788 1.026 1.00 82.69 81 LYS A N 1
ATOM 618 C CA . LYS A 1 81 ? -10.295 -1.966 1.043 1.00 82.69 81 LYS A CA 1
ATOM 619 C C . LYS A 1 81 ? -10.770 -2.531 2.382 1.00 82.69 81 LYS A C 1
ATOM 621 O O . LYS A 1 81 ? -11.729 -2.017 2.948 1.00 82.69 81 LYS A O 1
ATOM 626 N N . ILE A 1 82 ? -10.077 -3.537 2.922 1.00 84.44 82 ILE A N 1
ATOM 627 C CA . ILE A 1 82 ? -10.370 -4.099 4.251 1.00 84.44 82 ILE A CA 1
ATOM 628 C C . ILE A 1 82 ? -10.219 -3.027 5.336 1.00 84.44 82 ILE A C 1
ATOM 630 O O . ILE A 1 82 ? -11.094 -2.898 6.192 1.00 84.44 82 ILE A O 1
ATOM 634 N N . CYS A 1 83 ? -9.145 -2.239 5.287 1.00 79.50 83 CYS A N 1
ATOM 635 C CA . CYS A 1 83 ? -8.915 -1.163 6.245 1.00 79.50 83 CYS A CA 1
ATOM 636 C C . CYS A 1 83 ? -9.999 -0.075 6.166 1.00 79.50 83 CYS A C 1
ATOM 638 O O . CYS A 1 83 ? -10.551 0.314 7.192 1.00 79.50 83 CYS A O 1
ATOM 640 N N . LEU A 1 84 ? -10.373 0.351 4.958 1.00 77.75 84 LEU A N 1
ATOM 641 C CA . LEU A 1 84 ? -11.450 1.314 4.726 1.00 77.75 84 LEU A CA 1
ATOM 642 C C . LEU A 1 84 ? -12.797 0.797 5.238 1.00 77.75 84 LEU A C 1
ATOM 644 O O . LEU A 1 84 ? -13.542 1.551 5.856 1.00 77.75 84 LEU A O 1
ATOM 648 N N . LEU A 1 85 ? -13.115 -0.480 5.007 1.00 77.62 85 LEU A N 1
ATOM 649 C CA . LEU A 1 85 ? -14.338 -1.103 5.519 1.00 77.62 85 LEU A CA 1
ATOM 650 C C . LEU A 1 85 ? -14.345 -1.144 7.050 1.00 77.62 85 LEU A C 1
ATOM 652 O O . LEU A 1 85 ? -15.338 -0.754 7.656 1.00 77.62 85 LEU A O 1
ATOM 656 N N . ARG A 1 86 ? -13.234 -1.548 7.680 1.00 74.75 86 ARG A N 1
ATOM 657 C CA . ARG A 1 86 ? -13.092 -1.532 9.147 1.00 74.75 86 ARG A CA 1
ATOM 658 C C . ARG A 1 86 ? -13.272 -0.122 9.713 1.00 74.75 86 ARG A C 1
ATOM 660 O O . ARG A 1 86 ? -14.097 0.076 10.600 1.00 74.75 86 ARG A O 1
ATOM 667 N N . ASN A 1 87 ? -12.604 0.863 9.116 1.00 69.25 87 ASN A N 1
ATOM 668 C CA . ASN A 1 87 ? -12.688 2.255 9.549 1.00 69.25 87 ASN A CA 1
ATOM 669 C C . ASN A 1 87 ? -14.101 2.846 9.365 1.00 69.25 87 ASN A C 1
ATOM 671 O O . ASN A 1 87 ? -14.556 3.631 10.195 1.00 69.25 87 ASN A O 1
ATOM 675 N N . GLN A 1 88 ? -14.826 2.465 8.305 1.00 67.00 88 GLN A N 1
ATOM 676 C CA . GLN A 1 88 ? -16.223 2.875 8.101 1.00 67.00 88 GLN A CA 1
ATOM 677 C C . GLN A 1 88 ? -17.176 2.273 9.144 1.00 67.00 88 GLN A C 1
ATOM 679 O O . GLN A 1 88 ? -18.095 2.960 9.591 1.00 67.00 88 GLN A O 1
ATOM 684 N N . VAL A 1 89 ? -16.960 1.017 9.545 1.00 58.66 89 VAL A N 1
ATOM 685 C CA . VAL A 1 89 ? -17.756 0.359 10.595 1.00 58.66 89 VAL A CA 1
ATOM 686 C C . VAL A 1 89 ? -17.510 1.019 11.956 1.00 58.66 89 VAL A C 1
ATOM 688 O O . VAL A 1 89 ? -18.470 1.350 12.650 1.00 58.66 89 VAL A O 1
ATOM 691 N N . GLU A 1 90 ? -16.254 1.315 12.303 1.00 57.06 90 GLU A N 1
ATOM 692 C CA . GLU A 1 90 ? -15.910 2.022 13.549 1.00 57.06 90 GLU A CA 1
ATOM 693 C C . GLU A 1 90 ? -16.484 3.448 13.595 1.00 57.06 90 GLU A C 1
ATOM 695 O O . GLU A 1 90 ? -17.058 3.854 14.606 1.00 57.06 90 GLU A O 1
ATOM 700 N N . SER A 1 91 ? -16.442 4.179 12.476 1.00 54.62 91 SER A N 1
ATOM 701 C CA . SER A 1 91 ? -16.997 5.542 12.380 1.00 54.62 91 SER A CA 1
ATOM 702 C C . SER A 1 91 ? -18.515 5.598 12.604 1.00 54.62 91 SER A C 1
ATOM 704 O O . SER A 1 91 ? -19.053 6.645 12.965 1.00 54.62 91 SER A O 1
ATOM 706 N N . ARG A 1 92 ? -19.224 4.482 12.388 1.00 53.81 92 ARG A N 1
ATOM 707 C CA . ARG A 1 92 ? -20.683 4.390 12.542 1.00 53.81 92 ARG A CA 1
ATOM 708 C C . ARG A 1 92 ? -21.110 3.895 13.927 1.00 53.81 92 ARG A C 1
ATOM 710 O O . ARG A 1 92 ? -22.218 4.207 14.352 1.00 53.81 92 ARG A O 1
ATOM 717 N N . GLN A 1 93 ? -20.234 3.182 14.637 1.00 50.22 93 GLN A N 1
ATOM 718 C CA . GLN A 1 93 ? -20.517 2.618 15.962 1.00 50.22 93 GLN A CA 1
ATOM 719 C C . GLN A 1 93 ? -20.311 3.631 17.109 1.00 50.22 93 GLN A C 1
ATOM 721 O O . GLN A 1 93 ? -20.920 3.492 18.166 1.00 50.22 93 GLN A O 1
ATOM 726 N N . GLY A 1 94 ? -19.537 4.703 16.898 1.00 48.94 94 GLY A N 1
ATOM 727 C CA . GLY A 1 94 ? -19.255 5.738 17.910 1.00 48.94 94 GLY A CA 1
ATOM 728 C C . GLY A 1 94 ? -20.405 6.697 18.274 1.00 48.94 94 GLY A C 1
ATOM 729 O O . GLY A 1 94 ? -20.162 7.679 18.966 1.00 48.94 94 GLY A O 1
ATOM 730 N N . ARG A 1 95 ? -21.645 6.463 17.817 1.00 49.69 95 ARG A N 1
ATOM 731 C CA . ARG A 1 95 ? -22.833 7.286 18.152 1.00 49.69 95 ARG A CA 1
ATOM 732 C C . ARG A 1 95 ? -23.884 6.562 19.005 1.00 49.69 95 ARG A C 1
ATOM 734 O O . ARG A 1 95 ? -25.028 7.001 19.051 1.00 49.69 95 ARG A O 1
ATOM 741 N N . GLN A 1 96 ? -23.536 5.457 19.661 1.00 48.25 96 GLN A N 1
ATOM 742 C CA . GLN A 1 96 ? -24.488 4.733 20.508 1.00 48.25 96 GLN A CA 1
ATOM 743 C C . GLN A 1 96 ? -23.803 4.195 21.769 1.00 48.25 96 GLN A C 1
ATOM 745 O O . GLN A 1 96 ? -23.545 3.005 21.907 1.00 48.25 96 GLN A O 1
ATOM 750 N N . SER A 1 97 ? -23.441 5.103 22.671 1.00 47.25 97 SER A N 1
ATOM 751 C CA . SER A 1 97 ? -23.172 4.814 24.087 1.00 47.25 97 SER A CA 1
ATOM 752 C C . SER A 1 97 ? -23.431 6.091 24.890 1.00 47.25 97 SER A C 1
ATOM 754 O O . SER A 1 97 ? -22.521 6.677 25.459 1.00 47.25 97 SER A O 1
ATOM 756 N N . ASP A 1 98 ? -24.676 6.559 24.836 1.00 46.72 98 ASP A N 1
ATOM 757 C CA . ASP A 1 98 ? -25.283 7.417 25.855 1.00 46.72 98 ASP A CA 1
ATOM 758 C C . ASP A 1 98 ? -26.721 6.903 26.000 1.00 46.72 98 ASP A C 1
ATOM 760 O O . ASP A 1 98 ? -27.497 6.939 25.039 1.00 46.72 98 ASP A O 1
ATOM 764 N N . GLY A 1 99 ? -26.995 6.254 27.129 1.00 38.97 99 GLY A N 1
ATOM 765 C CA . GLY A 1 99 ? -28.218 5.507 27.412 1.00 38.97 99 GLY A CA 1
ATOM 766 C C . GLY A 1 99 ? -28.034 4.630 28.634 1.00 38.97 99 GLY A C 1
ATOM 767 O O . GLY A 1 99 ? -27.407 3.559 28.473 1.00 38.97 99 GLY A O 1
#

Mean predicted aligned error: 9.56 Å